Protein AF-A0A2G9NG75-F1 (afdb_monomer_lite)

Sequence (131 aa):
MEEIYKKPFQTLMFLIRDWSYPYEHQYGLEGGNLFLEKRLQVKQNQHEELQNVRKHIHSCFTNISCFLLPHPGLKVATNPYFDGKLIDIDDEFKKELQNLVPLLLAPENLVEKEISGNKVTCRDLLEYFKV

Organism: Aquarana catesbeiana (NCBI:txid8400)

Radius of gyration: 18.73 Å; chains: 1; bounding box: 46×40×54 Å

Secondary structure (DSSP, 8-state):
-----S-SEEEEEEEE-S---TTTS-SHHHHHHHHHHHHH---TTS-HHHHHHHHHHHHHEEEEEEEEPPP--HHHHS-TT----GGGS-HHHHHHHHHHHHHHHSGGG----EETTEE--HHHHHHHH--

Foldseek 3Di:
DPDLQDAQAEEDEAEAEADDCCVCFNFFFRSFQVVVVVVLDQDPPDDPVSNVCSVCVVSRYNYYTYGYAHYQAPLVVPDPPDPPDPVRGDPSNVVRCVVVCCCCDPPVNDDADDGSRDGADPVRVVVVVDD

InterPro domains:
  IPR015894 Guanylate-binding protein, N-terminal [PF02263] (2-114)
  IPR027417 P-loop containing nucleoside triphosphate hydrolase [G3DSA:3.40.50.300] (1-131)
  IPR027417 P-loop containing nucleoside triphosphate hydrolase [SSF52540] (2-107)
  IPR030386 GB1/RHD3-type guanine nucleotide-binding (G) domain [PS51715] (1-109)

pLDDT: mean 93.99, std 10.19, range [39.34, 98.88]

Structure (mmCIF, N/CA/C/O backbone):
data_AF-A0A2G9NG75-F1
#
_entry.id   AF-A0A2G9NG75-F1
#
loop_
_atom_site.group_PDB
_atom_site.id
_atom_site.type_symbol
_atom_site.label_atom_id
_atom_site.label_alt_id
_atom_site.label_comp_id
_atom_site.label_asym_id
_atom_site.label_entity_id
_atom_site.label_seq_id
_atom_site.pdbx_PDB_ins_code
_atom_site.Cartn_x
_atom_site.Cartn_y
_atom_site.Cartn_z
_atom_site.occupancy
_atom_site.B_iso_or_equiv
_atom_site.auth_seq_id
_atom_site.auth_comp_id
_atom_site.auth_asym_id
_atom_site.auth_atom_id
_atom_site.pdbx_PDB_model_num
ATOM 1 N N . MET A 1 1 ? -21.452 5.459 29.265 1.00 41.09 1 MET A N 1
ATOM 2 C CA . MET A 1 1 ? -20.981 5.481 27.868 1.00 41.09 1 MET A CA 1
ATOM 3 C C . MET A 1 1 ? -19.588 4.900 27.899 1.00 41.09 1 MET A C 1
ATOM 5 O O . MET A 1 1 ? -18.706 5.555 28.431 1.00 41.09 1 MET A O 1
ATOM 9 N N . GLU A 1 2 ? -19.419 3.643 27.496 1.00 39.34 2 GLU A N 1
ATOM 10 C CA . GLU A 1 2 ? -18.084 3.042 27.429 1.00 39.34 2 GLU A CA 1
ATOM 11 C C . GLU A 1 2 ? -17.322 3.717 26.288 1.00 39.34 2 GLU A C 1
ATOM 13 O O . GLU A 1 2 ? -17.653 3.538 25.117 1.00 39.34 2 GLU A O 1
ATOM 18 N N . GLU A 1 3 ? -16.350 4.562 26.631 1.00 43.56 3 GLU A N 1
ATOM 19 C CA . GLU A 1 3 ? -15.394 5.094 25.666 1.00 43.56 3 GLU A CA 1
ATOM 20 C C . GLU A 1 3 ? -14.612 3.918 25.080 1.00 43.56 3 GLU A C 1
ATOM 22 O O . GLU A 1 3 ? -13.801 3.276 25.749 1.00 43.56 3 GLU A O 1
ATOM 27 N N . ILE A 1 4 ? -14.876 3.596 23.818 1.00 53.12 4 ILE A N 1
ATOM 28 C CA . ILE A 1 4 ? -14.114 2.578 23.109 1.00 53.12 4 ILE A CA 1
ATOM 29 C C . ILE A 1 4 ? -12.758 3.207 22.768 1.00 53.12 4 ILE A C 1
ATOM 31 O O . ILE A 1 4 ? -12.627 3.904 21.767 1.00 53.12 4 ILE A O 1
ATOM 35 N N . TYR A 1 5 ? -11.741 2.945 23.594 1.00 63.22 5 TYR A N 1
ATOM 36 C CA . TYR A 1 5 ? -10.329 3.346 23.423 1.00 63.22 5 TYR A CA 1
ATOM 37 C C . TYR A 1 5 ? -9.634 2.722 22.190 1.00 63.22 5 TYR A C 1
ATOM 39 O O . TYR A 1 5 ? -8.417 2.527 22.179 1.00 63.22 5 TYR A O 1
ATOM 47 N N . LYS A 1 6 ? -10.379 2.349 21.143 1.00 79.44 6 LYS A N 1
ATOM 48 C CA . LYS A 1 6 ? -9.830 1.714 19.941 1.00 79.44 6 LYS A CA 1
ATOM 49 C C . LYS A 1 6 ? -9.665 2.743 18.831 1.00 79.44 6 LYS A C 1
ATOM 51 O O . LYS A 1 6 ? -10.517 3.605 18.630 1.00 79.44 6 LYS A O 1
ATOM 56 N N . LYS A 1 7 ? -8.562 2.624 18.091 1.00 91.56 7 LYS A N 1
ATOM 57 C CA . LYS A 1 7 ? -8.315 3.455 16.913 1.00 91.56 7 LYS A CA 1
ATOM 58 C C . LYS A 1 7 ? -9.437 3.238 15.883 1.00 91.56 7 LYS A C 1
ATOM 60 O O . LYS A 1 7 ? -9.853 2.094 15.688 1.00 91.56 7 LYS A O 1
ATOM 65 N N . PRO A 1 8 ? -9.931 4.301 15.229 1.00 93.19 8 PRO A N 1
ATOM 66 C CA . PRO A 1 8 ? -11.091 4.220 14.340 1.00 93.19 8 PRO A CA 1
ATOM 67 C C . PRO A 1 8 ? -10.834 3.424 13.051 1.00 93.19 8 PRO A C 1
ATOM 69 O O . PRO A 1 8 ? -11.775 2.902 12.451 1.00 93.19 8 PRO A O 1
ATOM 72 N N . PHE A 1 9 ? -9.577 3.317 12.613 1.00 96.06 9 PHE A N 1
ATOM 73 C CA . PHE A 1 9 ? -9.205 2.662 11.363 1.00 96.06 9 PHE A CA 1
ATOM 74 C C . PHE A 1 9 ? -8.129 1.594 11.571 1.00 96.06 9 PHE A C 1
ATOM 76 O O . PHE A 1 9 ? -7.316 1.662 12.490 1.00 96.06 9 PHE A O 1
ATOM 83 N N . GLN A 1 10 ? -8.111 0.604 10.677 1.00 96.19 10 GLN A N 1
ATOM 84 C CA . GLN A 1 10 ? -7.206 -0.543 10.760 1.00 96.19 10 GLN A CA 1
ATOM 85 C C . GLN A 1 10 ? -5.883 -0.250 10.052 1.00 96.19 10 GLN A C 1
ATOM 87 O O . GLN A 1 10 ? -4.925 0.133 10.714 1.00 96.19 10 GLN A O 1
ATOM 92 N N . THR A 1 11 ? -5.831 -0.370 8.725 1.00 97.06 11 THR A N 1
ATOM 93 C CA . THR A 1 11 ? -4.584 -0.233 7.958 1.00 97.06 11 THR A CA 1
ATOM 94 C C . THR A 1 11 ? -4.657 0.941 6.991 1.00 97.06 11 THR A C 1
ATOM 96 O O . THR A 1 11 ? -5.588 1.031 6.194 1.00 97.06 11 THR A O 1
ATOM 99 N N . LEU A 1 12 ? -3.645 1.808 7.031 1.00 98.12 12 LEU A N 1
ATOM 100 C CA . LEU A 1 12 ? -3.337 2.769 5.975 1.00 98.12 12 LEU A CA 1
ATOM 101 C C . LEU A 1 12 ? -2.029 2.355 5.303 1.00 98.12 12 LEU A C 1
ATOM 103 O O . LEU A 1 12 ? -0.988 2.289 5.953 1.00 98.12 12 LEU A O 1
ATOM 107 N N . MET A 1 13 ? -2.074 2.094 4.000 1.00 98.25 13 MET A N 1
ATOM 108 C CA . MET A 1 13 ? -0.887 1.783 3.211 1.00 98.25 13 MET A CA 1
ATOM 109 C C . MET A 1 13 ? -0.653 2.877 2.175 1.00 98.25 13 MET A C 1
ATOM 111 O O . 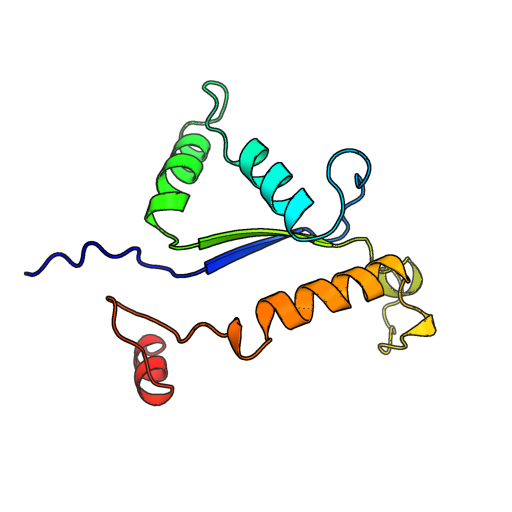MET A 1 13 ? -1.478 3.095 1.289 1.00 98.25 13 MET A O 1
ATOM 115 N N . PHE A 1 14 ? 0.484 3.557 2.274 1.00 98.62 14 PHE A N 1
ATOM 116 C CA . PHE A 1 14 ? 0.950 4.482 1.249 1.00 98.62 14 PHE A CA 1
ATOM 117 C C . PHE A 1 14 ? 1.589 3.685 0.111 1.00 98.62 14 PHE A C 1
ATOM 119 O O . PHE A 1 14 ? 2.694 3.171 0.252 1.00 98.62 14 PHE A O 1
ATOM 126 N N . LEU A 1 15 ? 0.903 3.579 -1.025 1.00 98.75 15 LEU A N 1
ATOM 127 C CA . LEU A 1 15 ? 1.475 2.995 -2.236 1.00 98.75 15 LEU A CA 1
ATOM 128 C C . LEU A 1 15 ? 2.063 4.108 -3.107 1.00 98.75 15 LEU A C 1
ATOM 130 O O . LEU A 1 15 ? 1.328 4.822 -3.791 1.00 98.75 15 LEU A O 1
ATOM 134 N N . ILE A 1 16 ? 3.386 4.262 -3.080 1.00 98.62 16 ILE A N 1
ATOM 135 C CA . ILE A 1 16 ? 4.082 5.266 -3.886 1.00 98.62 16 ILE A CA 1
ATOM 136 C C . ILE A 1 16 ? 4.365 4.663 -5.256 1.00 98.62 16 ILE A C 1
ATOM 138 O O . ILE A 1 16 ? 5.138 3.716 -5.381 1.00 98.62 16 ILE A O 1
ATOM 142 N N . ARG A 1 17 ? 3.694 5.196 -6.275 1.00 98.56 17 ARG A N 1
ATOM 143 C CA . ARG A 1 17 ? 3.864 4.795 -7.673 1.00 98.56 17 ARG A CA 1
ATOM 144 C C . ARG A 1 17 ? 5.058 5.512 -8.287 1.00 98.56 17 ARG A C 1
ATOM 146 O O . ARG A 1 17 ? 5.399 6.609 -7.848 1.00 98.56 17 ARG A O 1
ATOM 153 N N . ASP A 1 18 ? 5.640 4.889 -9.305 1.00 98.19 18 ASP A N 1
ATOM 154 C CA . ASP A 1 18 ? 6.717 5.448 -10.120 1.00 98.19 18 ASP A CA 1
ATOM 155 C C . ASP A 1 18 ? 7.881 5.973 -9.267 1.00 98.19 18 ASP A C 1
ATOM 157 O O . ASP A 1 18 ? 8.418 7.055 -9.501 1.00 98.19 18 ASP A O 1
ATOM 161 N N . TRP A 1 19 ? 8.250 5.217 -8.227 1.00 98.50 19 TRP A N 1
ATOM 162 C CA . TRP A 1 19 ? 9.387 5.569 -7.385 1.00 98.50 19 TRP A CA 1
ATOM 163 C C . TRP A 1 19 ? 10.674 5.555 -8.219 1.00 98.50 19 TRP A C 1
ATOM 165 O O . TRP A 1 19 ? 11.001 4.546 -8.835 1.00 98.50 19 TRP A O 1
ATOM 175 N N . SER A 1 20 ? 11.411 6.668 -8.225 1.00 97.69 20 SER A N 1
ATOM 176 C CA . SER A 1 20 ? 12.580 6.861 -9.106 1.00 97.69 20 SER A CA 1
ATOM 177 C C . SER A 1 20 ? 13.926 6.838 -8.377 1.00 97.69 20 SER A C 1
ATOM 179 O O . SER A 1 20 ? 14.965 7.020 -9.008 1.00 97.69 20 SER A O 1
ATOM 181 N N . TYR A 1 21 ? 13.928 6.640 -7.054 1.00 97.69 21 TYR A N 1
ATOM 182 C CA . TYR A 1 21 ? 15.124 6.771 -6.211 1.00 97.69 21 TYR A CA 1
ATOM 183 C C . TYR A 1 21 ? 15.451 5.482 -5.427 1.00 97.69 21 TYR A C 1
ATOM 185 O O . TYR A 1 21 ? 15.623 5.538 -4.202 1.00 97.69 21 TYR A O 1
ATOM 193 N N . PRO A 1 22 ? 15.557 4.305 -6.088 1.00 96.81 22 PRO A N 1
ATOM 194 C CA . PRO A 1 22 ? 15.823 3.027 -5.415 1.00 96.81 22 PRO A CA 1
ATOM 195 C C . PRO A 1 22 ? 17.179 2.985 -4.694 1.00 96.81 22 PRO A C 1
ATOM 197 O O . PRO A 1 22 ? 17.380 2.177 -3.792 1.00 96.81 22 PRO A O 1
ATOM 200 N N . TYR A 1 23 ? 18.103 3.873 -5.072 1.00 96.75 23 TYR A N 1
ATOM 201 C CA . TYR A 1 23 ? 19.409 4.033 -4.434 1.00 96.75 23 TYR A CA 1
ATOM 202 C C . TYR A 1 23 ? 19.343 4.738 -3.067 1.00 96.75 23 TYR A C 1
ATOM 204 O O . TYR A 1 23 ? 20.264 4.586 -2.270 1.00 96.75 23 TYR A O 1
ATOM 212 N N . GLU A 1 24 ? 18.279 5.500 -2.778 1.00 97.38 24 GLU A N 1
ATOM 213 C CA . GLU A 1 24 ? 18.046 6.086 -1.448 1.00 97.38 24 GLU A CA 1
ATOM 214 C C . GLU A 1 24 ? 17.191 5.174 -0.570 1.00 97.38 24 GLU A C 1
ATOM 216 O O . GLU A 1 24 ? 17.488 4.978 0.608 1.00 97.38 24 GLU A O 1
ATOM 221 N N . HIS A 1 25 ? 16.107 4.649 -1.143 1.00 98.12 25 HIS A N 1
ATOM 222 C CA . HIS A 1 25 ? 15.208 3.698 -0.501 1.00 98.12 25 HIS A CA 1
ATOM 223 C C . HIS A 1 25 ? 14.812 2.666 -1.548 1.00 98.12 25 HIS A C 1
ATOM 225 O O . HIS A 1 25 ? 14.210 3.027 -2.560 1.00 98.12 25 HIS A O 1
ATOM 231 N N . GLN A 1 26 ? 15.168 1.406 -1.308 1.00 98.38 26 GLN A N 1
ATOM 232 C CA . GLN A 1 26 ? 14.891 0.305 -2.229 1.00 98.38 26 GLN A CA 1
ATOM 233 C C . GLN A 1 26 ? 13.383 0.132 -2.459 1.00 98.38 26 GLN A C 1
ATOM 235 O O . GLN A 1 26 ? 12.567 0.537 -1.629 1.00 98.38 26 GLN A O 1
ATOM 240 N N . TYR A 1 27 ? 13.008 -0.481 -3.582 1.00 98.75 27 TYR A N 1
ATOM 241 C CA . TYR A 1 27 ? 11.612 -0.830 -3.833 1.00 98.75 27 TYR A CA 1
ATOM 242 C C . TYR A 1 27 ? 11.056 -1.785 -2.767 1.00 98.75 27 TYR A C 1
ATOM 244 O O . TYR A 1 27 ? 11.799 -2.446 -2.039 1.00 98.75 27 TYR A O 1
ATOM 252 N N . GLY A 1 28 ? 9.731 -1.848 -2.686 1.00 98.69 28 GLY A N 1
ATOM 253 C CA . GLY A 1 28 ? 9.035 -2.750 -1.781 1.00 98.69 28 GLY A CA 1
ATOM 254 C C . GLY A 1 28 ? 8.661 -2.131 -0.435 1.00 98.69 28 GLY A C 1
ATOM 255 O O . GLY A 1 28 ? 8.677 -0.910 -0.239 1.00 98.69 28 GLY A O 1
ATOM 256 N N . LEU A 1 29 ? 8.267 -3.005 0.493 1.00 98.56 29 LEU A N 1
ATOM 257 C CA . LEU A 1 29 ? 7.730 -2.643 1.808 1.00 98.56 29 LEU A CA 1
ATOM 258 C C . LEU A 1 29 ? 8.799 -2.071 2.750 1.00 98.56 29 LEU A C 1
ATOM 260 O O . LEU A 1 29 ? 8.542 -1.104 3.461 1.00 98.56 29 LEU A O 1
ATOM 264 N N . GLU A 1 30 ? 9.997 -2.657 2.771 1.00 98.38 30 GLU A N 1
ATOM 265 C CA . GLU A 1 30 ? 11.060 -2.249 3.699 1.00 98.38 30 GLU A CA 1
ATOM 266 C C . GLU A 1 30 ? 11.542 -0.823 3.407 1.00 98.38 30 GLU A C 1
ATOM 268 O O . GLU A 1 30 ? 11.472 0.052 4.275 1.00 98.38 30 GLU A O 1
ATOM 273 N N . GLY A 1 31 ? 11.944 -0.553 2.161 1.00 98.44 31 GLY A N 1
ATOM 274 C CA . GLY A 1 31 ? 12.347 0.790 1.749 1.00 98.44 31 GLY A CA 1
ATOM 275 C C . GLY A 1 31 ? 11.210 1.805 1.877 1.00 98.44 31 GLY A C 1
ATOM 276 O O . GLY A 1 31 ? 11.445 2.943 2.286 1.00 98.44 31 GLY A O 1
ATOM 277 N N . GLY A 1 32 ? 9.966 1.384 1.626 1.00 98.69 32 GLY A N 1
ATOM 278 C CA . GLY A 1 32 ? 8.785 2.218 1.828 1.00 98.69 32 GLY A CA 1
ATOM 279 C C . GLY A 1 32 ? 8.563 2.615 3.278 1.00 98.69 32 GLY A C 1
ATOM 280 O O . GLY A 1 32 ? 8.342 3.798 3.544 1.00 98.69 32 GLY A O 1
ATOM 281 N N . ASN A 1 33 ? 8.682 1.684 4.221 1.00 98.44 33 ASN A N 1
ATOM 282 C CA . ASN A 1 33 ? 8.539 1.983 5.644 1.00 98.44 33 ASN A CA 1
ATOM 283 C C . ASN A 1 33 ? 9.654 2.910 6.152 1.00 98.44 33 ASN A C 1
ATOM 285 O O . ASN A 1 33 ? 9.354 3.878 6.850 1.00 98.44 33 ASN A O 1
ATOM 289 N N . LEU A 1 34 ? 10.907 2.699 5.731 1.00 98.31 34 LEU A N 1
ATOM 290 C CA . LEU A 1 34 ? 12.022 3.602 6.055 1.00 98.31 34 LEU A CA 1
ATOM 291 C C . LEU A 1 34 ? 11.806 5.014 5.487 1.00 98.31 34 LEU A C 1
ATOM 293 O O . LEU A 1 34 ? 12.056 6.019 6.159 1.00 98.31 34 LEU A O 1
ATOM 297 N N . PHE A 1 35 ? 11.316 5.104 4.248 1.00 98.38 35 PHE A N 1
ATOM 298 C CA . PHE A 1 35 ? 10.954 6.377 3.629 1.00 98.38 35 PHE A CA 1
ATOM 299 C C . PHE A 1 35 ? 9.823 7.068 4.401 1.00 98.38 35 PHE A C 1
ATOM 301 O O . PHE A 1 35 ? 9.905 8.265 4.695 1.00 98.38 35 PHE A O 1
ATOM 308 N N . LEU A 1 36 ? 8.778 6.320 4.761 1.00 97.94 36 LEU A N 1
ATOM 309 C CA . LEU A 1 36 ? 7.619 6.840 5.477 1.00 97.94 36 LEU A CA 1
ATOM 310 C C . LEU A 1 36 ? 7.994 7.355 6.866 1.00 97.94 36 LEU A C 1
ATOM 312 O O . LEU A 1 36 ? 7.564 8.449 7.229 1.00 97.94 36 LEU A O 1
ATOM 316 N N . GLU A 1 37 ? 8.825 6.629 7.613 1.00 95.94 37 GLU A N 1
ATOM 317 C CA . GLU A 1 37 ? 9.295 7.050 8.934 1.00 95.94 37 GLU A CA 1
ATOM 318 C C . GLU A 1 37 ? 9.961 8.430 8.858 1.00 95.94 37 GLU A C 1
ATOM 320 O O . GLU A 1 37 ? 9.573 9.360 9.569 1.00 95.94 37 GLU A O 1
ATOM 325 N N . LYS A 1 38 ? 10.877 8.623 7.899 1.00 95.44 38 LYS A N 1
ATOM 326 C CA . LYS A 1 38 ? 11.521 9.925 7.656 1.00 95.44 38 LYS A CA 1
ATOM 327 C C . LYS A 1 38 ? 10.515 11.021 7.286 1.00 95.44 38 LYS A C 1
ATOM 329 O O . LYS A 1 38 ? 10.706 12.181 7.657 1.00 95.44 38 LYS A O 1
ATOM 334 N N . ARG A 1 39 ? 9.453 10.691 6.540 1.00 94.50 39 ARG A N 1
ATOM 335 C CA . ARG A 1 39 ? 8.413 11.649 6.113 1.00 94.50 39 ARG A CA 1
ATOM 336 C C . ARG A 1 39 ? 7.432 12.023 7.226 1.00 94.50 39 ARG A C 1
ATOM 338 O O . ARG A 1 39 ? 6.932 13.155 7.219 1.00 94.50 39 ARG A O 1
ATOM 345 N N . LEU A 1 40 ? 7.161 11.110 8.158 1.00 94.62 40 LEU A N 1
ATOM 346 C CA . LEU A 1 40 ? 6.253 11.313 9.290 1.00 94.62 40 LEU A CA 1
ATOM 347 C C . LEU A 1 40 ? 6.919 11.975 10.503 1.00 94.62 40 LEU A C 1
ATOM 349 O O . LEU A 1 40 ? 6.212 12.418 11.405 1.00 94.62 40 LEU A O 1
ATOM 353 N N . GLN A 1 41 ? 8.245 12.144 10.506 1.00 93.88 41 GLN A N 1
ATOM 354 C CA . GLN A 1 41 ? 8.924 12.942 11.528 1.00 93.88 41 GLN A CA 1
ATOM 355 C C . GLN A 1 41 ? 8.377 14.378 11.581 1.00 93.88 41 GLN A C 1
ATOM 357 O O . GLN A 1 41 ? 8.407 15.131 10.596 1.00 93.88 41 GLN A O 1
ATOM 362 N N . VAL A 1 42 ? 7.899 14.762 12.765 1.00 92.56 42 VAL A N 1
ATOM 363 C CA . VAL A 1 42 ? 7.460 16.125 13.075 1.00 92.56 42 VAL A CA 1
ATOM 364 C C . VAL A 1 42 ? 8.694 17.012 13.201 1.00 92.56 42 VAL A C 1
ATOM 366 O O . VAL A 1 42 ? 9.587 16.735 13.999 1.00 92.56 42 VAL A O 1
ATOM 369 N N . LYS A 1 43 ? 8.742 18.093 12.420 1.00 92.56 43 LYS A N 1
ATOM 370 C CA . LYS A 1 43 ? 9.826 19.083 12.467 1.00 92.56 43 LYS A CA 1
ATOM 371 C C . LYS A 1 43 ? 9.250 20.461 12.769 1.00 92.56 43 LYS A C 1
ATOM 373 O O . LYS A 1 43 ? 8.198 20.811 12.243 1.00 92.56 43 LYS A O 1
ATOM 378 N N . GLN A 1 44 ? 9.958 21.255 13.572 1.00 89.56 44 GLN A N 1
ATOM 379 C CA . GLN A 1 44 ? 9.493 22.581 14.012 1.00 89.56 44 GLN A CA 1
ATOM 380 C C . GLN A 1 44 ? 9.270 23.567 12.856 1.00 89.56 44 GLN A C 1
ATOM 382 O O . GLN A 1 44 ? 8.455 24.473 12.970 1.00 89.56 44 GLN A O 1
ATOM 387 N N . ASN A 1 45 ? 9.966 23.377 11.733 1.00 91.94 45 ASN A N 1
ATOM 388 C CA . ASN A 1 45 ? 9.848 24.214 10.541 1.00 91.94 45 ASN A CA 1
ATOM 389 C C . ASN A 1 45 ? 8.675 23.832 9.615 1.00 91.94 45 ASN A C 1
ATOM 391 O O . ASN A 1 45 ? 8.500 24.453 8.571 1.00 91.94 45 ASN A O 1
ATOM 395 N N . GLN A 1 46 ? 7.900 22.795 9.946 1.00 92.00 46 GLN A N 1
ATOM 396 C CA . GLN A 1 46 ? 6.692 22.430 9.200 1.00 92.00 46 GLN A CA 1
ATOM 397 C C . GLN A 1 46 ? 5.511 23.303 9.642 1.00 92.00 46 GLN A C 1
ATOM 399 O O . GLN A 1 46 ? 5.412 23.651 10.817 1.00 92.00 46 GLN A O 1
ATOM 404 N N . HIS A 1 47 ? 4.581 23.595 8.728 1.00 93.81 47 HIS A N 1
ATOM 405 C CA . HIS A 1 47 ? 3.322 24.270 9.065 1.00 93.81 47 HIS A CA 1
ATOM 406 C C . HIS A 1 47 ? 2.570 23.513 10.172 1.00 93.81 47 HIS A C 1
ATOM 408 O O . HIS A 1 47 ? 2.569 22.279 10.174 1.00 93.81 47 HIS A O 1
ATOM 414 N N . GLU A 1 48 ? 1.923 24.230 11.092 1.00 93.25 48 GLU A N 1
ATOM 415 C CA . GLU A 1 48 ? 1.272 23.643 12.274 1.00 93.25 48 GLU A CA 1
ATOM 416 C C . GLU A 1 48 ? 0.266 22.547 11.898 1.00 93.25 48 GLU A C 1
ATOM 418 O O . GLU A 1 48 ? 0.283 21.456 12.466 1.00 93.25 48 GLU A O 1
ATOM 423 N N . GLU A 1 49 ? -0.534 22.787 10.861 1.00 92.38 49 GLU A N 1
ATOM 424 C CA . GLU A 1 49 ? -1.487 21.809 10.332 1.00 92.38 49 GLU A CA 1
ATOM 425 C C . GLU A 1 49 ? -0.807 20.489 9.931 1.00 92.38 49 GLU A C 1
ATOM 427 O O . GLU A 1 49 ? -1.262 19.404 10.288 1.00 92.38 49 GLU A O 1
ATOM 432 N N . LEU A 1 50 ? 0.352 20.566 9.272 1.00 91.31 50 LEU A N 1
ATOM 433 C CA . LEU A 1 50 ? 1.112 19.389 8.856 1.00 91.31 50 LEU A CA 1
ATOM 434 C C . LEU A 1 50 ? 1.773 18.670 10.040 1.00 91.31 50 LEU A C 1
ATOM 436 O O . LEU A 1 50 ? 1.969 17.453 9.990 1.00 91.31 50 LEU A O 1
ATOM 440 N N . GLN A 1 51 ? 2.144 19.400 11.094 1.00 90.94 51 GLN A N 1
ATOM 441 C CA . GLN A 1 51 ? 2.607 18.787 12.340 1.00 90.94 51 GLN A CA 1
ATOM 442 C C . GLN A 1 51 ? 1.457 18.049 13.028 1.00 90.94 51 GLN A C 1
ATOM 444 O O . GLN A 1 51 ? 1.640 16.924 13.492 1.00 90.94 51 GLN A O 1
ATOM 449 N N . ASN A 1 52 ? 0.268 18.652 13.056 1.00 91.56 52 ASN A N 1
ATOM 450 C CA . ASN A 1 52 ? -0.919 18.059 13.656 1.00 91.56 52 ASN A CA 1
ATOM 451 C C . ASN A 1 52 ? -1.330 16.785 12.916 1.00 91.56 52 ASN A C 1
ATOM 453 O O . ASN A 1 52 ? -1.527 15.764 13.570 1.00 91.56 52 ASN A O 1
ATOM 457 N N . VAL A 1 53 ? -1.351 16.776 11.580 1.00 92.94 53 VAL A N 1
ATOM 458 C CA . VAL A 1 53 ? -1.618 15.550 10.804 1.00 92.94 53 VAL A CA 1
ATOM 459 C C . VAL A 1 53 ? -0.636 14.431 11.173 1.00 92.94 53 VAL A C 1
ATOM 461 O O . VAL A 1 53 ? -1.061 13.318 11.477 1.00 92.94 53 VAL A O 1
ATOM 464 N N . ARG A 1 54 ? 0.673 14.720 11.234 1.00 92.62 54 ARG A N 1
ATOM 465 C CA . ARG A 1 54 ? 1.702 13.727 11.603 1.00 92.62 54 ARG A CA 1
ATOM 466 C C . ARG A 1 54 ? 1.554 13.198 13.030 1.00 92.62 54 ARG A C 1
ATOM 468 O O . ARG A 1 54 ? 1.791 12.019 13.262 1.00 92.62 54 ARG A O 1
ATOM 475 N N . LYS A 1 55 ? 1.144 14.041 13.982 1.00 88.44 55 LYS A N 1
ATOM 476 C CA . LYS A 1 55 ? 0.898 13.621 15.372 1.00 88.44 55 LYS A CA 1
ATOM 477 C C . LYS A 1 55 ? -0.320 12.700 15.481 1.00 88.44 55 LYS A C 1
ATOM 479 O O . LYS A 1 55 ? -0.271 11.710 16.204 1.00 88.44 55 LYS A O 1
AT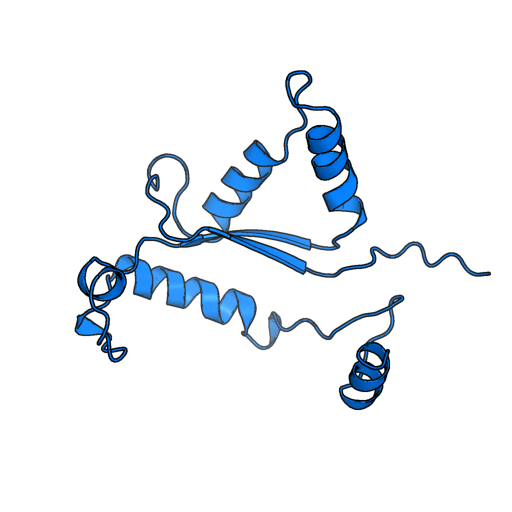OM 484 N N . HIS A 1 56 ? -1.397 13.008 14.759 1.00 91.69 56 HIS A N 1
ATOM 485 C CA . HIS A 1 56 ? -2.679 12.314 14.917 1.00 91.69 56 HIS A CA 1
ATOM 486 C C . HIS A 1 56 ? -2.829 11.080 14.024 1.00 91.69 56 HIS A C 1
ATOM 488 O O . HIS A 1 56 ? -3.604 10.190 14.351 1.00 91.69 56 HIS A O 1
ATOM 494 N N . ILE A 1 57 ? -2.073 10.952 12.930 1.00 94.06 57 ILE A N 1
ATOM 495 C CA . ILE A 1 57 ? -2.209 9.790 12.036 1.00 94.06 57 ILE A CA 1
ATOM 496 C C . ILE A 1 57 ? -2.048 8.456 12.789 1.00 94.06 57 ILE A C 1
ATOM 498 O O . ILE A 1 57 ? -2.803 7.510 12.559 1.00 94.06 57 ILE A O 1
ATOM 502 N N . HIS A 1 58 ? -1.141 8.408 13.771 1.00 89.62 58 HIS A N 1
ATOM 503 C CA . HIS A 1 58 ? -0.915 7.228 14.601 1.00 89.62 58 HIS A CA 1
ATOM 504 C C . HIS A 1 58 ? -2.036 6.956 15.613 1.00 89.62 58 HIS A C 1
ATOM 506 O O . HIS A 1 58 ? -2.165 5.809 16.036 1.00 89.62 58 HIS A O 1
ATOM 512 N N . SER A 1 59 ? -2.856 7.942 15.995 1.00 91.25 59 SER A N 1
ATOM 513 C CA . SER A 1 59 ? -4.051 7.700 16.817 1.00 91.25 59 SER A CA 1
ATOM 514 C C . SER A 1 59 ? -5.250 7.246 15.979 1.00 91.25 59 SER A C 1
ATOM 516 O O . SER A 1 59 ? -6.148 6.595 16.506 1.00 91.25 59 SER A O 1
ATOM 518 N N . CYS A 1 60 ? -5.245 7.517 14.671 1.00 94.12 60 CYS A N 1
ATOM 519 C CA . CYS A 1 60 ? -6.320 7.130 13.760 1.00 94.12 60 CYS A CA 1
ATOM 520 C C . CYS A 1 60 ? -6.205 5.686 13.244 1.00 94.12 60 CYS A C 1
ATOM 522 O O . CYS A 1 60 ? -7.225 5.011 13.123 1.00 94.12 60 CYS A O 1
ATOM 524 N N . PHE A 1 61 ? -4.991 5.209 12.943 1.00 95.56 61 PHE A N 1
ATOM 525 C CA . PHE A 1 61 ? -4.767 3.915 12.283 1.00 95.56 61 PHE A CA 1
ATOM 526 C C . PHE A 1 61 ? -3.994 2.928 13.165 1.00 95.56 61 PHE A C 1
ATOM 528 O O . PHE A 1 61 ? -2.974 3.274 13.769 1.00 95.56 61 PHE A O 1
ATOM 535 N N . THR A 1 62 ? -4.464 1.680 13.232 1.00 94.88 62 THR A N 1
ATOM 536 C CA . THR A 1 62 ? -3.779 0.573 13.923 1.00 94.88 62 THR A CA 1
ATOM 537 C C . THR A 1 62 ? -2.441 0.252 13.280 1.00 94.88 62 THR A C 1
ATOM 539 O O . THR A 1 62 ? -1.444 0.164 13.993 1.00 94.88 62 THR A O 1
ATOM 542 N N . ASN A 1 63 ? -2.410 0.157 11.953 1.00 95.75 63 ASN A N 1
ATOM 543 C CA . ASN A 1 63 ? -1.215 -0.098 11.170 1.00 95.75 63 ASN A CA 1
ATOM 544 C C . ASN A 1 63 ? -1.039 0.983 10.099 1.00 95.75 63 ASN A C 1
ATOM 546 O O . ASN A 1 63 ? -1.991 1.351 9.406 1.00 95.75 63 ASN A O 1
ATOM 550 N N . ILE A 1 64 ? 0.187 1.475 9.949 1.00 97.31 64 ILE A N 1
ATOM 551 C CA . ILE A 1 64 ? 0.560 2.397 8.878 1.00 97.31 64 ILE A CA 1
ATOM 552 C C . ILE A 1 64 ? 1.790 1.814 8.203 1.00 97.31 64 ILE A C 1
ATOM 554 O O . ILE A 1 64 ? 2.774 1.505 8.867 1.00 97.31 64 ILE A O 1
ATOM 558 N N . SER A 1 65 ? 1.723 1.662 6.889 1.00 98.00 65 SER A N 1
ATOM 559 C CA . SER A 1 65 ? 2.808 1.097 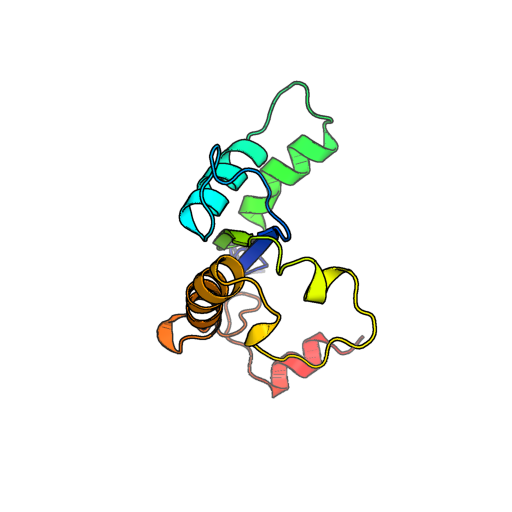6.091 1.00 98.00 65 SER A CA 1
ATOM 560 C C . SER A 1 65 ? 2.985 1.871 4.794 1.00 98.00 65 SER A C 1
ATOM 562 O O . SER A 1 65 ? 2.139 2.683 4.411 1.00 98.00 65 SER A O 1
ATOM 564 N N . CYS A 1 66 ? 4.101 1.642 4.116 1.00 98.75 66 CYS A N 1
ATOM 565 C CA . CYS A 1 66 ? 4.393 2.251 2.832 1.00 98.75 66 CYS A CA 1
ATOM 566 C C . CYS A 1 66 ? 5.126 1.261 1.931 1.00 98.75 66 CYS A C 1
ATOM 568 O O . CYS A 1 66 ? 5.983 0.515 2.392 1.00 98.75 66 CYS A O 1
ATOM 570 N N . PHE A 1 67 ? 4.792 1.270 0.645 1.00 98.81 67 PHE A N 1
ATOM 571 C CA . PHE A 1 67 ? 5.407 0.427 -0.371 1.00 98.81 67 PHE A CA 1
ATOM 572 C C . PHE A 1 67 ? 5.816 1.287 -1.558 1.00 98.81 67 PHE A C 1
ATOM 574 O O . PHE A 1 67 ? 5.011 2.068 -2.075 1.00 98.81 67 PHE A O 1
ATOM 581 N N . LEU A 1 68 ? 7.066 1.139 -1.988 1.00 98.88 68 LEU A N 1
ATOM 582 C CA . LEU A 1 68 ? 7.623 1.867 -3.125 1.00 98.88 68 LEU A CA 1
ATOM 583 C C . LEU A 1 68 ? 7.560 0.971 -4.356 1.00 98.88 68 LEU A C 1
ATOM 585 O O . LEU A 1 68 ? 8.262 -0.037 -4.425 1.00 98.88 68 LEU A O 1
ATOM 589 N N . LEU A 1 69 ? 6.701 1.323 -5.307 1.00 98.75 69 LEU A N 1
ATOM 590 C CA . LEU A 1 69 ? 6.513 0.575 -6.542 1.00 98.75 69 LEU A CA 1
ATOM 591 C C . LEU A 1 69 ? 7.261 1.291 -7.681 1.00 98.75 69 LEU A C 1
ATOM 593 O O . LEU A 1 69 ? 7.101 2.508 -7.826 1.00 98.75 69 LEU A O 1
ATOM 597 N N . PRO A 1 70 ? 8.068 0.577 -8.486 1.00 98.69 70 PRO A N 1
ATOM 598 C CA . PRO A 1 70 ? 8.780 1.172 -9.614 1.00 98.69 70 PRO A CA 1
ATOM 599 C C . PRO A 1 70 ? 7.812 1.657 -10.703 1.00 98.69 70 PRO A C 1
ATOM 601 O O . PRO A 1 70 ? 6.607 1.392 -10.670 1.00 98.69 70 PRO A O 1
ATOM 604 N N . HIS A 1 71 ? 8.353 2.367 -11.689 1.00 98.50 71 HIS A N 1
ATOM 605 C CA . HIS A 1 71 ? 7.612 2.764 -12.884 1.00 98.50 71 HIS A CA 1
ATOM 606 C C . HIS A 1 71 ? 7.306 1.532 -13.767 1.00 98.50 71 HIS A C 1
ATOM 608 O O . HIS A 1 71 ? 8.193 0.707 -13.976 1.00 98.50 71 HIS A O 1
ATOM 614 N N . PRO A 1 72 ? 6.093 1.382 -14.339 1.00 98.19 72 PRO A N 1
ATOM 615 C CA . PRO A 1 72 ? 5.689 0.174 -15.079 1.00 98.19 72 PRO A CA 1
ATOM 616 C C . PRO A 1 72 ? 6.300 0.040 -16.486 1.00 98.19 72 PRO A C 1
ATOM 618 O O . PRO A 1 72 ? 6.038 -0.937 -17.188 1.00 98.19 72 PRO A O 1
ATOM 621 N N . GLY A 1 73 ? 7.091 1.027 -16.910 1.00 98.06 73 GLY A N 1
ATOM 622 C CA . GLY A 1 73 ? 7.688 1.130 -18.243 1.00 98.06 73 GLY A CA 1
ATOM 623 C C . GLY A 1 73 ? 6.914 2.075 -19.169 1.00 98.06 73 GLY A C 1
ATOM 624 O O . GLY A 1 73 ? 5.711 2.287 -19.021 1.00 98.06 73 GLY A O 1
ATOM 625 N N . LEU A 1 74 ? 7.609 2.677 -20.142 1.00 97.44 74 LEU A N 1
ATOM 626 C CA . LEU A 1 74 ? 7.017 3.696 -21.026 1.00 97.44 74 LEU A CA 1
ATOM 627 C C . LEU A 1 74 ? 5.861 3.153 -21.871 1.00 97.44 74 LEU A C 1
ATOM 629 O O . LEU A 1 74 ? 4.883 3.862 -22.077 1.00 97.44 74 LEU A O 1
ATOM 633 N N . LYS A 1 75 ? 5.940 1.889 -22.309 1.00 96.56 75 LYS A N 1
ATOM 634 C CA . LYS A 1 75 ? 4.867 1.233 -23.072 1.00 96.56 75 LYS A CA 1
ATOM 635 C C . LYS A 1 75 ? 3.541 1.194 -22.313 1.00 96.56 75 LYS A C 1
ATOM 637 O O . LYS A 1 75 ? 2.499 1.247 -22.949 1.00 96.56 75 LYS A O 1
ATOM 642 N N . VAL A 1 76 ? 3.582 1.108 -20.982 1.00 97.12 76 VAL A N 1
ATOM 643 C CA . VAL A 1 76 ? 2.389 1.165 -20.128 1.00 97.12 76 VAL A CA 1
ATOM 644 C C . VAL A 1 76 ? 1.984 2.617 -19.877 1.00 97.12 76 VAL A C 1
ATOM 646 O O . VAL A 1 76 ? 0.812 2.955 -19.986 1.00 97.12 76 VAL A O 1
ATOM 649 N N . ALA A 1 77 ? 2.947 3.486 -19.563 1.00 96.94 77 ALA A N 1
ATOM 650 C CA . ALA A 1 77 ? 2.671 4.856 -19.133 1.00 96.94 77 ALA A CA 1
ATOM 651 C C . ALA A 1 77 ? 2.155 5.784 -20.248 1.00 96.94 77 ALA A C 1
ATOM 653 O O . ALA A 1 77 ? 1.427 6.732 -19.959 1.00 96.94 77 ALA A O 1
ATOM 654 N N . THR A 1 78 ? 2.530 5.548 -21.510 1.00 96.44 78 THR A N 1
ATOM 655 C CA . THR A 1 78 ? 2.212 6.462 -22.623 1.00 96.44 78 THR A CA 1
ATOM 656 C C . THR A 1 78 ? 1.226 5.899 -23.641 1.00 96.44 78 THR A C 1
ATOM 658 O O . THR A 1 78 ? 0.750 6.648 -24.493 1.00 96.44 78 THR A O 1
ATOM 661 N N . ASN A 1 79 ? 0.904 4.603 -23.581 1.00 95.88 79 ASN A N 1
ATOM 662 C CA . ASN A 1 79 ? 0.016 3.966 -24.548 1.00 95.88 79 ASN A CA 1
ATOM 663 C C . ASN A 1 79 ? -1.448 4.001 -24.069 1.00 95.88 79 ASN A C 1
ATOM 665 O O . ASN A 1 79 ? -1.802 3.243 -23.163 1.00 95.88 79 ASN A O 1
ATOM 669 N N . PRO A 1 80 ? -2.338 4.787 -24.707 1.00 96.31 80 PRO A N 1
ATOM 670 C CA . PRO A 1 80 ? -3.758 4.810 -24.347 1.00 96.31 80 PRO A CA 1
ATOM 671 C C . PRO A 1 80 ? -4.492 3.495 -24.668 1.00 96.31 80 PRO A C 1
ATOM 673 O O . PRO A 1 80 ? -5.615 3.302 -24.213 1.00 96.31 80 PRO A O 1
ATOM 676 N N . TYR A 1 81 ? -3.870 2.594 -25.436 1.00 97.12 81 TYR A N 1
ATOM 677 C CA . TYR A 1 81 ? -4.410 1.292 -25.839 1.00 97.12 81 TYR A CA 1
ATOM 678 C C . TYR A 1 81 ? -3.653 0.116 -25.208 1.00 97.12 81 TYR A C 1
ATOM 680 O O . TYR A 1 81 ? -3.622 -0.975 -25.777 1.00 97.12 81 TYR A O 1
ATOM 688 N N . PHE A 1 82 ? -2.989 0.327 -24.067 1.00 96.75 82 PHE A N 1
ATOM 689 C CA . PHE A 1 82 ? -2.359 -0.767 -23.334 1.00 96.75 82 PHE A CA 1
ATOM 690 C C . PHE A 1 82 ? -3.404 -1.827 -22.940 1.00 96.75 82 PHE A C 1
ATOM 692 O O . PHE A 1 82 ? -4.395 -1.521 -22.281 1.00 96.75 82 PHE A O 1
ATOM 699 N N . ASP A 1 83 ? -3.174 -3.078 -23.340 1.00 97.00 83 ASP A N 1
ATOM 700 C CA . ASP A 1 83 ? -4.121 -4.195 -23.212 1.00 97.00 83 ASP A CA 1
ATOM 701 C C . ASP A 1 83 ? -3.744 -5.198 -22.105 1.00 97.00 83 ASP A C 1
ATOM 703 O O . ASP A 1 83 ? -4.342 -6.268 -22.000 1.00 97.00 83 ASP A O 1
ATOM 707 N N . GLY A 1 84 ? -2.759 -4.866 -21.263 1.00 95.62 84 GLY A N 1
ATOM 708 C CA . GLY A 1 84 ? -2.365 -5.691 -20.116 1.00 95.62 84 GLY A CA 1
ATOM 709 C C . GLY A 1 84 ? -1.322 -6.774 -20.409 1.00 95.62 84 GLY A C 1
ATOM 710 O O . GLY A 1 84 ? -1.021 -7.575 -19.523 1.00 95.62 84 GLY A O 1
ATOM 711 N N . LYS A 1 85 ? -0.743 -6.829 -21.615 1.00 97.12 85 LYS A N 1
ATOM 712 C CA . LYS A 1 85 ? 0.289 -7.822 -21.960 1.00 97.12 85 LYS A CA 1
ATOM 713 C C . LYS A 1 85 ? 1.531 -7.719 -21.069 1.00 97.12 85 LYS A C 1
ATOM 715 O O . LYS A 1 85 ? 2.214 -6.700 -21.040 1.00 97.12 85 LYS A O 1
ATOM 720 N N . LEU A 1 86 ? 1.898 -8.834 -20.431 1.00 97.00 86 LEU A N 1
ATOM 721 C CA . LEU A 1 86 ? 3.047 -8.912 -19.513 1.00 97.00 86 LEU A CA 1
ATOM 722 C C . LEU A 1 86 ? 4.400 -8.585 -20.163 1.00 97.00 86 LEU A C 1
ATOM 724 O O . LEU A 1 86 ? 5.304 -8.117 -19.474 1.00 97.00 86 LEU A O 1
ATOM 728 N N . ILE A 1 87 ? 4.554 -8.840 -21.466 1.00 97.25 87 ILE A N 1
ATOM 729 C CA . ILE A 1 87 ? 5.791 -8.547 -22.209 1.00 97.25 87 ILE A CA 1
ATOM 730 C C . ILE A 1 87 ? 6.049 -7.041 -22.365 1.00 97.25 87 ILE A C 1
ATOM 732 O O . ILE A 1 87 ? 7.181 -6.629 -22.606 1.00 97.25 87 ILE A O 1
ATOM 736 N N . ASP A 1 88 ? 5.013 -6.216 -22.213 1.00 97.38 88 ASP A N 1
ATOM 737 C CA . ASP A 1 88 ? 5.113 -4.763 -22.338 1.00 97.38 88 ASP A CA 1
ATOM 738 C C . ASP A 1 88 ? 5.261 -4.052 -20.985 1.00 97.38 88 ASP A C 1
ATOM 740 O O . ASP A 1 88 ? 5.455 -2.837 -20.95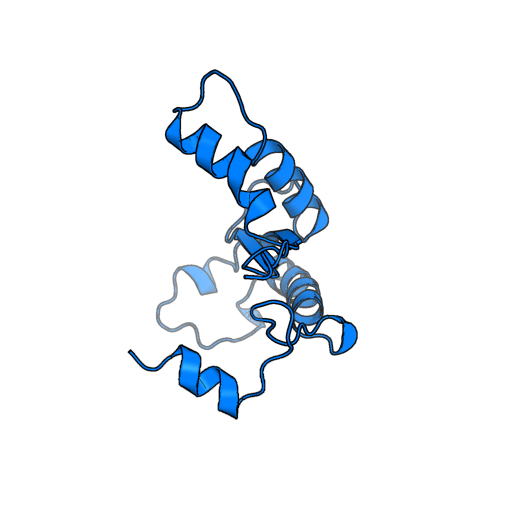9 1.00 97.38 88 ASP A O 1
ATOM 744 N N . ILE A 1 89 ? 5.213 -4.804 -19.880 1.00 98.31 89 ILE A N 1
ATOM 745 C CA . ILE A 1 89 ? 5.411 -4.308 -18.515 1.00 98.31 89 ILE A CA 1
ATOM 746 C C . ILE A 1 89 ? 6.860 -4.550 -18.096 1.00 98.31 89 ILE A C 1
ATOM 748 O O . ILE A 1 89 ? 7.392 -5.646 -18.302 1.00 98.31 89 ILE A O 1
ATOM 752 N N . ASP A 1 90 ? 7.457 -3.544 -17.462 1.00 98.38 90 ASP A N 1
ATOM 753 C CA . ASP A 1 90 ? 8.807 -3.606 -16.907 1.00 98.38 90 ASP A CA 1
ATOM 754 C C . ASP A 1 90 ? 8.991 -4.765 -15.903 1.00 98.38 90 ASP A C 1
ATOM 756 O O . ASP A 1 90 ? 8.090 -5.101 -15.123 1.00 98.38 90 ASP A O 1
ATOM 760 N N . ASP A 1 91 ? 10.157 -5.412 -15.940 1.00 98.44 91 ASP A N 1
ATOM 761 C CA . ASP A 1 91 ? 10.452 -6.588 -15.118 1.00 98.44 91 ASP A CA 1
ATOM 762 C C . ASP A 1 91 ? 10.570 -6.256 -13.626 1.00 98.44 91 ASP A C 1
ATOM 764 O O . ASP A 1 91 ? 10.086 -7.038 -12.802 1.00 98.44 91 ASP A O 1
ATOM 768 N N . GLU A 1 92 ? 11.122 -5.095 -13.256 1.00 98.06 92 GLU A N 1
ATOM 769 C CA . GLU A 1 92 ? 11.178 -4.678 -11.850 1.00 98.06 92 GLU A CA 1
ATOM 770 C C . GLU A 1 92 ? 9.770 -4.419 -11.308 1.00 98.06 92 GLU A C 1
ATOM 772 O O . GLU A 1 92 ? 9.449 -4.816 -10.186 1.00 98.06 92 GLU A O 1
ATOM 777 N N . PHE A 1 93 ? 8.886 -3.841 -12.128 1.00 98.69 93 PHE A N 1
ATOM 778 C CA . PHE A 1 93 ? 7.481 -3.664 -11.763 1.00 98.69 93 PHE A CA 1
ATOM 779 C C . PHE A 1 93 ? 6.776 -4.990 -11.518 1.00 98.69 93 PHE A C 1
ATOM 781 O O . PHE A 1 93 ? 6.109 -5.150 -10.495 1.00 98.69 93 PHE A O 1
ATOM 788 N N . LYS A 1 94 ? 6.934 -5.961 -12.422 1.00 98.56 94 LYS A N 1
ATOM 789 C CA . LYS A 1 94 ? 6.341 -7.294 -12.244 1.00 98.56 94 LYS A CA 1
ATOM 790 C C . LYS A 1 94 ? 6.877 -7.980 -10.990 1.00 98.56 94 LYS A C 1
ATOM 792 O O . LYS A 1 94 ? 6.089 -8.565 -10.251 1.00 98.56 94 LYS A O 1
ATOM 797 N N . LYS A 1 95 ? 8.183 -7.880 -10.732 1.00 98.50 95 LYS A N 1
ATOM 798 C CA . LYS A 1 95 ? 8.819 -8.440 -9.535 1.00 98.50 95 LYS A CA 1
ATOM 799 C C . LYS A 1 95 ? 8.224 -7.851 -8.257 1.00 98.50 95 LYS A C 1
ATOM 801 O O . LYS A 1 95 ? 7.810 -8.597 -7.379 1.00 98.50 95 LYS A O 1
ATOM 806 N N . GLU A 1 96 ? 8.119 -6.530 -8.158 1.00 98.62 96 GLU A N 1
ATOM 807 C CA . GLU A 1 96 ? 7.557 -5.912 -6.954 1.00 98.62 96 GLU A CA 1
ATOM 808 C C . GLU A 1 96 ? 6.046 -6.111 -6.836 1.00 98.62 96 GLU A C 1
ATOM 810 O O . GLU A 1 96 ? 5.521 -6.209 -5.728 1.00 98.62 96 GLU A O 1
ATOM 815 N N . LEU A 1 97 ? 5.336 -6.284 -7.952 1.00 98.31 97 LEU A N 1
ATOM 816 C CA . LEU A 1 97 ? 3.931 -6.680 -7.927 1.00 98.31 97 LEU A CA 1
ATOM 817 C C . LEU A 1 97 ? 3.745 -8.094 -7.346 1.00 98.31 97 LEU A C 1
ATOM 819 O O . LEU A 1 97 ? 2.794 -8.317 -6.596 1.00 98.31 97 LEU A O 1
ATOM 823 N N . GLN A 1 98 ? 4.667 -9.023 -7.628 1.00 98.38 98 GLN A N 1
ATOM 824 C CA . GLN A 1 98 ? 4.684 -10.359 -7.014 1.00 98.38 98 GLN A CA 1
ATOM 825 C C . GLN A 1 98 ? 4.922 -10.316 -5.498 1.00 98.38 98 GLN A C 1
ATOM 827 O O . GLN A 1 98 ? 4.501 -11.239 -4.808 1.00 98.38 98 GLN A O 1
ATOM 832 N N . ASN A 1 99 ? 5.522 -9.245 -4.969 1.00 98.31 99 ASN A N 1
ATOM 833 C CA . ASN A 1 99 ? 5.652 -9.020 -3.526 1.00 98.31 99 ASN A CA 1
ATOM 834 C C . ASN A 1 99 ? 4.411 -8.315 -2.946 1.00 98.31 99 ASN A C 1
ATOM 836 O O . ASN A 1 99 ? 3.900 -8.702 -1.895 1.00 98.31 99 ASN A O 1
ATOM 840 N N . LEU A 1 100 ? 3.905 -7.285 -3.635 1.00 98.50 100 LEU A N 1
ATOM 841 C CA . LEU A 1 100 ? 2.797 -6.444 -3.174 1.00 98.50 100 LEU A CA 1
ATOM 842 C C . LEU A 1 100 ? 1.469 -7.202 -3.093 1.00 98.50 100 LEU A C 1
ATOM 844 O O . LEU A 1 100 ? 0.720 -7.038 -2.132 1.00 98.50 100 LEU A O 1
ATOM 848 N N . VAL A 1 101 ? 1.144 -8.003 -4.110 1.00 98.44 101 VAL A N 1
ATOM 849 C CA . VAL A 1 101 ? -0.173 -8.651 -4.189 1.00 98.44 101 VAL A CA 1
ATOM 850 C C . VAL A 1 101 ? -0.373 -9.663 -3.050 1.00 98.44 101 VAL A C 1
ATOM 852 O O . VAL A 1 101 ? -1.386 -9.550 -2.358 1.00 98.44 101 VAL A O 1
ATOM 855 N N . PRO A 1 102 ? 0.564 -10.590 -2.762 1.00 98.38 102 PRO A N 1
ATOM 856 C CA . PRO A 1 102 ? 0.444 -11.482 -1.606 1.00 98.38 102 PRO A CA 1
ATOM 857 C C . PRO A 1 102 ? 0.474 -10.742 -0.265 1.00 98.38 102 PRO A C 1
ATOM 859 O O . PRO A 1 102 ? -0.257 -11.111 0.652 1.00 98.38 102 PRO A O 1
ATOM 862 N N . LEU A 1 103 ? 1.252 -9.662 -0.146 1.00 97.69 103 LEU A N 1
ATOM 863 C CA . LEU A 1 103 ? 1.256 -8.831 1.062 1.00 97.69 103 LEU A CA 1
ATOM 864 C C . LEU A 1 103 ? -0.150 -8.303 1.403 1.00 97.69 103 LEU A C 1
ATOM 866 O O . LEU A 1 103 ? -0.494 -8.199 2.576 1.00 97.69 103 LEU A O 1
ATOM 870 N N . LEU A 1 104 ? -0.963 -7.990 0.390 1.00 97.38 104 LEU A N 1
ATOM 871 C CA . LEU A 1 104 ? -2.319 -7.468 0.567 1.00 97.38 104 LEU A CA 1
ATOM 872 C C . LEU A 1 104 ? -3.402 -8.551 0.636 1.00 97.38 104 LEU A C 1
ATOM 874 O O . LEU A 1 104 ? -4.398 -8.365 1.331 1.00 97.38 104 LEU A O 1
ATOM 878 N N . LEU A 1 105 ? -3.253 -9.632 -0.135 1.00 98.00 105 LEU A N 1
ATOM 879 C CA . LEU A 1 105 ? -4.350 -10.558 -0.446 1.00 98.00 105 LEU A CA 1
ATOM 880 C C . LEU A 1 105 ? -4.077 -12.019 -0.072 1.00 98.00 105 LEU A C 1
ATOM 882 O O . LEU A 1 105 ? -4.965 -12.852 -0.264 1.00 98.00 105 LEU A O 1
ATOM 886 N N . ALA A 1 106 ? -2.885 -12.359 0.433 1.00 98.12 106 ALA A N 1
ATOM 887 C CA . ALA A 1 106 ? -2.650 -13.708 0.941 1.00 98.12 106 ALA A CA 1
ATOM 888 C C . ALA A 1 106 ? -3.619 -14.000 2.103 1.00 98.12 106 ALA A C 1
ATOM 890 O O . ALA A 1 106 ? -3.879 -13.092 2.899 1.00 98.12 106 ALA A O 1
ATOM 891 N N . PRO A 1 107 ? -4.160 -15.227 2.218 1.00 98.12 107 PRO A N 1
ATOM 892 C CA . PRO A 1 107 ? -5.168 -15.570 3.223 1.00 98.12 107 PRO A CA 1
ATOM 893 C C . PRO A 1 107 ? -4.803 -15.156 4.655 1.00 98.12 107 PRO A C 1
ATOM 895 O O . PRO A 1 107 ? -5.657 -14.687 5.400 1.00 98.12 107 PRO A O 1
ATOM 898 N N . GLU A 1 108 ? -3.530 -15.287 5.020 1.00 97.38 108 GLU A N 1
ATOM 899 C CA . GLU A 1 108 ? -2.965 -14.917 6.319 1.00 97.38 108 GLU A CA 1
ATOM 900 C C . GLU A 1 108 ? -2.864 -13.401 6.562 1.00 97.38 108 GLU A C 1
ATOM 902 O O . GLU A 1 108 ? -2.791 -12.976 7.713 1.00 97.38 108 GLU A O 1
ATOM 907 N N . ASN A 1 109 ? -2.892 -12.590 5.501 1.00 96.75 109 ASN A N 1
ATOM 908 C CA . ASN A 1 109 ? -2.808 -11.129 5.557 1.00 96.75 109 ASN A CA 1
ATOM 909 C C . ASN A 1 109 ? -4.182 -10.451 5.424 1.00 96.75 109 ASN A C 1
ATOM 911 O O . ASN A 1 109 ? -4.275 -9.228 5.551 1.00 96.75 109 ASN A O 1
ATOM 915 N N . LEU A 1 110 ? -5.254 -11.212 5.167 1.00 97.44 110 LEU A N 1
ATOM 916 C CA . LEU A 1 110 ? -6.599 -10.657 5.046 1.00 97.44 110 LEU A CA 1
ATOM 917 C C . LEU A 1 110 ? -7.087 -10.114 6.391 1.00 97.44 110 LEU A C 1
ATOM 919 O O . LEU A 1 110 ? -7.156 -10.821 7.395 1.00 97.44 110 LEU A O 1
ATOM 923 N N . VAL A 1 111 ? -7.486 -8.844 6.388 1.00 95.50 111 VAL A N 1
ATOM 924 C CA . VAL A 1 111 ? -7.999 -8.149 7.568 1.00 95.50 111 VAL A CA 1
ATOM 925 C C . VAL A 1 111 ? -9.510 -7.981 7.436 1.00 95.50 111 VAL A C 1
ATOM 927 O O . VAL A 1 111 ? -9.991 -7.219 6.597 1.00 95.50 111 VAL A O 1
ATOM 930 N N . GLU A 1 112 ? -10.270 -8.677 8.283 1.00 97.25 112 GLU A N 1
ATOM 931 C CA . GLU A 1 112 ? -11.719 -8.480 8.392 1.00 97.25 112 GLU A CA 1
ATOM 932 C C . GLU A 1 112 ? -12.026 -7.061 8.878 1.00 97.25 112 GLU A C 1
ATOM 934 O O . GLU A 1 112 ? -11.361 -6.539 9.776 1.00 97.25 112 GLU A O 1
ATOM 939 N N . LYS A 1 113 ? -13.047 -6.423 8.296 1.00 97.62 113 LYS A N 1
ATOM 940 C CA . LYS A 1 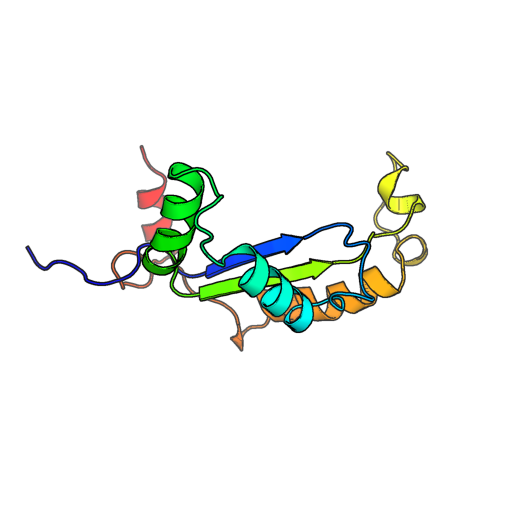113 ? -13.414 -5.058 8.673 1.00 97.62 113 LYS A CA 1
ATOM 941 C C . LYS A 1 113 ? -13.869 -5.024 10.130 1.00 97.62 113 LYS A C 1
ATOM 943 O O . LYS A 1 113 ? -14.825 -5.699 10.501 1.00 97.62 113 LYS A O 1
ATOM 948 N N . GLU A 1 114 ? -13.225 -4.175 10.923 1.00 96.12 114 GLU A N 1
ATOM 949 C CA . GLU A 1 114 ? -13.639 -3.871 12.288 1.00 96.12 114 GLU A CA 1
ATOM 950 C C . GLU A 1 114 ? -14.185 -2.445 12.396 1.00 96.12 114 GLU A C 1
ATOM 952 O O . GLU A 1 114 ? -13.640 -1.494 11.814 1.00 96.12 114 GLU A O 1
ATOM 957 N N . ILE A 1 115 ? -15.273 -2.304 13.156 1.00 93.81 115 ILE A N 1
ATOM 958 C CA . ILE A 1 115 ? -15.852 -1.023 13.569 1.00 93.81 115 ILE A CA 1
ATOM 959 C C . ILE A 1 115 ? -16.192 -1.124 15.052 1.00 93.81 115 ILE A C 1
ATOM 961 O O . ILE A 1 115 ? -16.789 -2.103 15.500 1.00 93.81 115 ILE A O 1
ATOM 965 N N . SER A 1 116 ? -15.755 -0.134 15.833 1.00 89.56 116 SER A N 1
ATOM 966 C CA . SER A 1 116 ? -15.914 -0.135 17.295 1.00 89.56 116 SER A CA 1
ATOM 967 C C . SER A 1 116 ? -15.367 -1.408 17.962 1.00 89.56 116 SER A C 1
ATOM 969 O O . SER A 1 116 ? -15.833 -1.829 19.015 1.00 89.56 116 SER A O 1
ATOM 971 N N . GLY A 1 117 ? -14.361 -2.035 17.340 1.00 89.19 117 GLY A N 1
ATOM 972 C CA . GLY A 1 117 ? -13.737 -3.264 17.821 1.00 89.19 117 GLY A CA 1
ATOM 973 C C . GLY A 1 117 ? -14.520 -4.554 17.588 1.00 89.19 117 GLY A C 1
ATOM 974 O O . GLY A 1 117 ? -14.121 -5.566 18.159 1.00 89.19 117 GLY A O 1
ATOM 975 N N . ASN A 1 118 ? -15.595 -4.518 16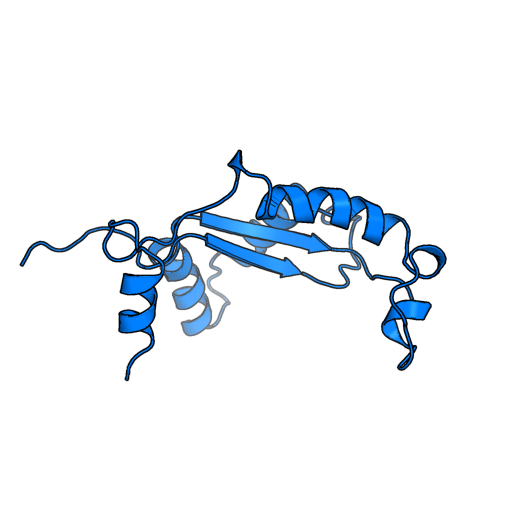.798 1.00 92.19 118 ASN A N 1
ATOM 976 C CA . ASN A 1 118 ? -16.361 -5.690 16.386 1.00 92.19 118 ASN A CA 1
ATOM 977 C C . ASN A 1 118 ? -16.116 -5.978 14.906 1.00 92.19 118 ASN A C 1
ATOM 979 O O . ASN A 1 118 ? -16.081 -5.047 14.098 1.00 92.19 118 ASN A O 1
ATOM 983 N N . LYS A 1 119 ? -15.993 -7.262 14.553 1.00 96.12 119 LYS A N 1
ATOM 984 C CA . LYS A 1 119 ? -15.957 -7.700 13.155 1.00 96.12 119 LYS A CA 1
ATOM 985 C C . LYS A 1 119 ? -17.313 -7.447 12.505 1.00 96.12 119 LYS A C 1
ATOM 987 O O . LYS A 1 119 ? -18.351 -7.739 13.095 1.00 96.12 119 LYS A O 1
ATOM 992 N N . VAL A 1 120 ? -17.286 -6.905 11.296 1.00 97.00 120 VAL A N 1
ATOM 993 C CA . VAL A 1 120 ? -18.471 -6.477 10.551 1.00 97.00 120 VAL A CA 1
ATOM 994 C C . VAL A 1 120 ? -18.736 -7.471 9.429 1.00 97.00 120 VAL A C 1
ATOM 996 O O . VAL A 1 120 ? -17.863 -7.728 8.600 1.00 97.00 120 VAL A O 1
ATOM 999 N N . THR A 1 121 ? -19.946 -8.030 9.380 1.00 97.88 121 THR A N 1
ATOM 1000 C CA . THR A 1 121 ? -20.344 -8.914 8.278 1.00 97.88 121 THR A CA 1
ATOM 1001 C C . THR A 1 121 ? -20.662 -8.113 7.014 1.00 97.88 121 THR A C 1
ATOM 1003 O O . THR A 1 121 ? -20.908 -6.910 7.069 1.00 97.88 121 THR A O 1
ATOM 1006 N N . CYS A 1 122 ? -20.743 -8.770 5.851 1.00 97.69 122 CYS A N 1
ATOM 1007 C CA . CYS A 1 122 ? -21.153 -8.097 4.611 1.00 97.69 122 CYS A CA 1
ATOM 1008 C C . CYS A 1 122 ? -22.542 -7.441 4.712 1.00 97.69 122 CYS A C 1
ATOM 1010 O O . CYS A 1 122 ? -22.775 -6.411 4.085 1.00 97.69 122 CYS A O 1
ATOM 1012 N N . ARG A 1 123 ? -23.461 -8.029 5.494 1.00 96.62 123 ARG A N 1
ATOM 1013 C CA . ARG A 1 123 ? -24.797 -7.464 5.722 1.00 96.62 123 ARG A CA 1
ATOM 1014 C C . ARG A 1 123 ? -24.716 -6.205 6.579 1.00 96.62 123 ARG A C 1
ATOM 1016 O O . ARG A 1 123 ? -25.307 -5.201 6.206 1.00 96.62 123 ARG A O 1
ATOM 1023 N N . ASP A 1 124 ? -23.972 -6.254 7.679 1.00 95.19 124 ASP A N 1
ATOM 1024 C CA . ASP A 1 124 ? -23.834 -5.110 8.587 1.00 95.19 124 ASP A CA 1
ATOM 1025 C C . ASP A 1 124 ? -23.086 -3.957 7.911 1.00 95.19 124 ASP A C 1
ATOM 1027 O O . ASP A 1 124 ? -23.433 -2.795 8.099 1.00 95.19 124 ASP A O 1
ATOM 1031 N N . LEU A 1 125 ? -22.099 -4.274 7.062 1.00 96.75 125 LEU A N 1
ATOM 1032 C CA . LEU A 1 125 ? -21.339 -3.279 6.310 1.00 96.75 125 LEU A CA 1
ATOM 1033 C C . LEU A 1 125 ? -22.251 -2.394 5.452 1.00 96.75 125 LEU A C 1
ATOM 1035 O O . LEU A 1 125 ? -21.994 -1.199 5.346 1.00 96.75 125 LEU A O 1
ATOM 1039 N N . LEU A 1 126 ? -23.330 -2.950 4.888 1.00 96.50 126 LEU A N 1
ATOM 1040 C CA . LEU A 1 126 ? -24.298 -2.190 4.096 1.00 96.50 126 LEU A CA 1
ATOM 1041 C C . LEU A 1 126 ? -24.957 -1.068 4.907 1.00 96.50 126 LEU A C 1
ATOM 1043 O O . LEU A 1 126 ? -25.195 0.006 4.361 1.00 96.50 126 LEU A O 1
ATOM 1047 N N . GLU A 1 127 ? -25.233 -1.289 6.193 1.00 94.94 127 GLU A N 1
ATOM 1048 C CA . GLU A 1 127 ? -25.853 -0.274 7.050 1.00 94.94 127 GLU A CA 1
ATOM 1049 C C . GLU A 1 127 ? -24.935 0.939 7.245 1.00 94.94 127 GLU A C 1
ATOM 1051 O O . GLU A 1 127 ? -25.420 2.064 7.282 1.00 94.94 127 GLU A O 1
ATOM 1056 N N . TYR A 1 128 ? -23.612 0.744 7.262 1.00 92.38 128 TYR A N 1
ATOM 1057 C CA . TYR A 1 128 ? -22.644 1.844 7.354 1.00 92.38 128 TYR A CA 1
ATOM 1058 C C . TYR A 1 128 ? -22.547 2.703 6.083 1.00 92.38 128 TYR A C 1
ATOM 1060 O O . TYR A 1 128 ? -21.995 3.799 6.140 1.00 92.38 128 TYR A O 1
ATOM 1068 N N . PHE A 1 129 ? -23.054 2.222 4.943 1.00 94.81 129 PHE A N 1
ATOM 1069 C CA . PHE A 1 129 ? -23.117 2.991 3.693 1.00 94.81 129 PHE A CA 1
ATOM 1070 C C . PHE A 1 129 ? -24.420 3.775 3.527 1.00 94.81 129 PHE A C 1
ATOM 1072 O O . PHE A 1 129 ? -24.489 4.653 2.665 1.00 94.81 129 PHE A O 1
ATOM 1079 N N . LYS A 1 130 ? -25.462 3.452 4.299 1.00 92.81 130 LYS A N 1
ATOM 1080 C CA . LYS A 1 130 ? -26.733 4.174 4.229 1.00 92.81 130 LYS A CA 1
ATOM 1081 C C . LYS A 1 130 ? -26.563 5.542 4.890 1.00 92.81 130 LYS A C 1
ATOM 1083 O O . LYS A 1 130 ? -26.029 5.635 5.992 1.00 92.81 130 LYS A O 1
ATOM 1088 N N . VAL A 1 131 ? -26.995 6.581 4.178 1.00 62.66 131 VAL A N 1
ATOM 1089 C CA . VAL A 1 131 ? -27.039 7.978 4.641 1.00 62.66 131 VAL A CA 1
ATOM 1090 C C . VAL A 1 131 ? -28.390 8.255 5.278 1.00 62.66 131 VAL A C 1
ATOM 1092 O O . VAL A 1 131 ? -29.401 7.810 4.685 1.00 62.66 131 VAL A O 1
#